Protein AF-A0A0F9GJQ0-F1 (afdb_monomer)

Foldseek 3Di:
DADDLVNLLVVLLCQVVVVVVVPPDPPPPDDDDDDPDPPCDVCPVVVVVVVLSVVLLVVDDPVLSVLLNQLRNQVSDCNVVPDDSQVSLCVSCVVVVHHSVVSVVSNSVSSVSSSCVSRVNDPPPDD

Sequence (127 aa):
MIYTTSLVRKILADYQRRAQNARMRAPEDRLGTRPPPLDEAPWANTSCLWSDIEQALRSLPFRDAQILFMTVCLGEGSWCNGMKRYNWREKVGDFFGITGGDVRKVVDGAIKEMCDSLNGVAVDNNA

Secondary structure (DSSP, 8-state):
----HHHHHHHHHTHHHHHHHHT-PPPTT-----PPPGGG-TTHHHHHHHHHHHHHHH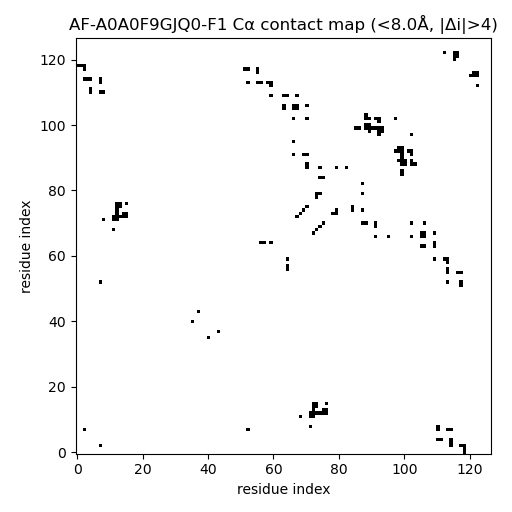HS-HHHHHHHIIIIIITTTGGGTT--HHHHHHHHHHHHTS-HHHHHHHHHHHHHHHHHHHTT-------

Solvent-accessible surface area (backbone atoms only — not comparable to full-atom values): 7383 Å² total; per-residue (Å²): 129,84,64,41,52,68,55,54,51,52,56,41,32,43,39,49,64,49,56,54,61,70,60,59,68,76,64,94,82,63,83,80,76,77,76,76,73,84,87,74,44,88,55,50,69,60,51,52,56,47,54,52,51,53,51,37,47,67,70,41,59,69,70,52,38,50,52,32,39,53,53,35,30,34,40,66,38,78,75,34,72,88,52,55,72,68,62,47,29,36,56,54,8,64,75,74,76,46,50,32,69,52,46,48,51,46,38,57,48,51,43,45,53,31,29,36,52,72,56,68,44,79,79,78,85,72,130

Mean predicted aligned error: 10.32 Å

Organism: NCBI:txid412755

pLDDT: mean 76.09, std 18.45, range [31.19, 95.69]

Structure (mmCIF, N/CA/C/O backbone):
data_AF-A0A0F9GJQ0-F1
#
_entry.id   AF-A0A0F9GJQ0-F1
#
loop_
_atom_site.group_PDB
_atom_site.id
_atom_site.type_symbol
_atom_site.label_atom_id
_atom_site.label_alt_id
_atom_site.label_comp_id
_atom_site.label_asym_id
_atom_site.label_entity_id
_atom_site.label_seq_id
_atom_site.pdbx_PDB_ins_code
_atom_site.Cartn_x
_atom_site.Cartn_y
_atom_site.Cartn_z
_atom_site.occupancy
_atom_site.B_iso_or_equiv
_atom_site.auth_seq_id
_atom_site.auth_comp_id
_atom_site.auth_asym_id
_atom_site.auth_atom_id
_atom_site.pdbx_PDB_model_num
ATOM 1 N N . MET A 1 1 ? 19.145 -6.722 -6.248 1.00 63.06 1 MET A N 1
ATOM 2 C CA . MET A 1 1 ? 18.640 -5.369 -5.918 1.00 63.06 1 MET A CA 1
ATOM 3 C C . MET A 1 1 ? 18.064 -5.431 -4.513 1.00 63.06 1 MET A C 1
ATOM 5 O O . MET A 1 1 ? 17.427 -6.429 -4.225 1.00 63.06 1 MET A O 1
ATOM 9 N N . ILE A 1 2 ? 18.328 -4.447 -3.643 1.00 78.25 2 ILE A N 1
ATOM 10 C CA . ILE A 1 2 ? 17.751 -4.415 -2.286 1.00 78.25 2 ILE A CA 1
ATOM 11 C C . ILE A 1 2 ? 16.534 -3.494 -2.305 1.00 78.25 2 ILE A C 1
ATOM 13 O O . ILE A 1 2 ? 16.642 -2.312 -2.642 1.00 78.25 2 ILE A O 1
ATOM 17 N N . TYR A 1 3 ? 15.380 -4.039 -1.953 1.00 80.25 3 TYR A N 1
ATOM 18 C CA . TYR A 1 3 ? 14.146 -3.297 -1.778 1.00 80.25 3 TYR A CA 1
ATOM 19 C C . TYR A 1 3 ? 14.154 -2.591 -0.422 1.00 80.25 3 TYR A C 1
ATOM 21 O O . TYR A 1 3 ? 14.612 -3.137 0.579 1.00 80.25 3 TYR A O 1
ATOM 29 N N . THR A 1 4 ? 13.650 -1.358 -0.390 1.00 87.75 4 THR A N 1
ATOM 30 C CA . THR A 1 4 ? 13.412 -0.613 0.855 1.00 87.75 4 THR A CA 1
ATOM 31 C C . THR A 1 4 ? 11.929 -0.300 0.978 1.00 87.75 4 THR A C 1
ATOM 33 O O . THR A 1 4 ? 11.246 -0.110 -0.030 1.00 87.75 4 THR A O 1
ATOM 36 N N . THR A 1 5 ? 11.424 -0.164 2.203 1.00 88.38 5 THR A N 1
ATOM 37 C CA . THR A 1 5 ? 10.017 0.196 2.457 1.00 88.38 5 THR A CA 1
ATOM 38 C C . THR A 1 5 ? 9.624 1.509 1.772 1.00 88.38 5 THR A C 1
ATOM 40 O O . THR A 1 5 ? 8.534 1.627 1.212 1.00 88.38 5 THR A O 1
ATOM 43 N N . SER A 1 6 ? 10.536 2.485 1.739 1.00 86.38 6 SER A N 1
ATOM 44 C CA . SER A 1 6 ? 10.362 3.749 1.015 1.00 86.38 6 SER A CA 1
ATOM 45 C C . SER A 1 6 ? 10.266 3.552 -0.498 1.00 86.38 6 SER A C 1
ATOM 47 O O . SER A 1 6 ? 9.434 4.192 -1.143 1.00 86.38 6 SER A O 1
ATOM 49 N N . LEU A 1 7 ? 11.086 2.664 -1.070 1.00 85.75 7 LEU A N 1
ATOM 50 C CA . LEU A 1 7 ? 11.038 2.333 -2.494 1.00 85.75 7 LEU A CA 1
ATOM 51 C C . LEU A 1 7 ? 9.722 1.634 -2.853 1.00 85.75 7 LEU A C 1
ATOM 53 O O . LEU A 1 7 ? 9.045 2.077 -3.778 1.00 85.75 7 LEU A O 1
ATOM 57 N N . VAL A 1 8 ? 9.326 0.609 -2.092 1.00 86.94 8 VAL A N 1
ATOM 58 C CA . VAL A 1 8 ? 8.061 -0.122 -2.285 1.00 86.94 8 VAL A CA 1
ATOM 59 C C . VAL A 1 8 ? 6.874 0.839 -2.200 1.00 86.94 8 VAL A C 1
ATOM 61 O O . VAL A 1 8 ? 6.048 0.885 -3.111 1.00 86.94 8 VAL A O 1
ATOM 64 N N . ARG A 1 9 ? 6.828 1.699 -1.172 1.00 89.31 9 ARG A N 1
ATOM 65 C CA . ARG A 1 9 ? 5.773 2.715 -1.030 1.00 89.31 9 ARG A CA 1
ATOM 66 C C . ARG A 1 9 ? 5.728 3.669 -2.220 1.00 89.31 9 ARG A C 1
ATOM 68 O O . ARG A 1 9 ? 4.642 3.980 -2.698 1.00 89.31 9 ARG A O 1
ATOM 75 N N . LYS A 1 10 ? 6.886 4.145 -2.690 1.00 87.38 10 LYS A N 1
ATOM 76 C CA . LYS A 1 10 ? 6.965 5.062 -3.835 1.00 87.38 10 LYS A CA 1
ATOM 77 C C . LYS A 1 10 ? 6.444 4.404 -5.113 1.00 87.38 10 LYS A C 1
ATOM 79 O O . LYS A 1 10 ? 5.703 5.040 -5.854 1.00 87.38 10 LYS A O 1
ATOM 84 N N . ILE A 1 11 ? 6.791 3.138 -5.345 1.00 85.81 11 ILE A N 1
ATOM 85 C CA . ILE A 1 11 ? 6.313 2.372 -6.503 1.00 85.81 11 ILE A CA 1
ATOM 86 C C . ILE A 1 11 ? 4.789 2.195 -6.445 1.00 85.81 11 ILE A C 1
ATOM 88 O O . ILE A 1 11 ? 4.118 2.437 -7.446 1.00 85.81 11 ILE A O 1
ATOM 92 N N . LEU A 1 12 ? 4.240 1.838 -5.279 1.00 88.12 12 LEU A N 1
ATOM 93 C CA . LEU A 1 12 ? 2.794 1.692 -5.079 1.00 88.12 12 LEU A CA 1
ATOM 94 C C . LEU A 1 12 ? 2.042 3.026 -5.220 1.00 88.12 12 LEU A C 1
ATOM 96 O O . LEU A 1 12 ? 0.979 3.071 -5.830 1.00 88.12 12 LEU A O 1
ATOM 100 N N . ALA A 1 13 ? 2.593 4.131 -4.714 1.00 86.62 13 ALA A N 1
ATOM 101 C CA . ALA A 1 13 ? 1.994 5.460 -4.874 1.00 86.62 13 ALA A CA 1
ATOM 102 C C . ALA A 1 13 ? 1.926 5.895 -6.352 1.00 86.62 13 ALA A C 1
ATOM 104 O O . ALA A 1 13 ? 0.992 6.575 -6.770 1.00 86.62 13 ALA A O 1
ATOM 105 N N . ASP A 1 14 ? 2.881 5.446 -7.169 1.00 83.25 14 ASP A N 1
ATOM 106 C CA . ASP A 1 14 ? 2.910 5.680 -8.615 1.00 83.25 14 ASP A CA 1
ATOM 107 C C . ASP A 1 14 ? 1.923 4.807 -9.417 1.00 83.25 14 ASP A C 1
ATOM 109 O O . ASP A 1 14 ? 1.849 4.935 -10.646 1.00 83.25 14 ASP A O 1
ATOM 113 N N . TYR A 1 15 ? 1.149 3.937 -8.756 1.00 82.06 15 TYR A N 1
ATOM 114 C CA . TYR A 1 15 ? 0.252 2.980 -9.405 1.00 82.06 15 TYR A CA 1
ATOM 115 C C . TYR A 1 15 ? -0.712 3.637 -10.398 1.00 82.06 15 TYR A C 1
ATOM 117 O O . TYR A 1 15 ? -0.793 3.210 -11.548 1.00 82.06 15 TYR A O 1
ATOM 125 N N . GLN A 1 16 ? -1.409 4.710 -10.005 1.00 73.38 16 GLN A N 1
ATOM 126 C CA . GLN A 1 16 ? -2.376 5.380 -10.887 1.00 73.38 16 GLN A CA 1
ATOM 127 C C . GLN A 1 16 ? -1.730 5.945 -12.147 1.00 73.38 16 GLN A C 1
ATOM 129 O O . GLN A 1 16 ? -2.250 5.743 -13.242 1.00 73.38 16 GLN A O 1
ATOM 134 N N . ARG A 1 17 ? -0.581 6.614 -12.002 1.00 71.69 17 ARG A N 1
ATOM 135 C CA . ARG A 1 17 ? 0.173 7.174 -13.129 1.00 71.69 17 ARG A CA 1
ATOM 136 C C . ARG A 1 17 ? 0.566 6.075 -14.113 1.00 71.69 17 ARG A C 1
ATOM 138 O O . ARG A 1 17 ? 0.445 6.246 -15.322 1.00 71.69 17 ARG A O 1
ATOM 145 N N . ARG A 1 18 ? 0.991 4.918 -13.602 1.00 70.25 18 ARG A N 1
ATOM 146 C CA . ARG A 1 18 ? 1.341 3.752 -14.423 1.00 70.25 18 ARG A CA 1
ATOM 147 C C . ARG A 1 18 ? 0.122 3.112 -15.082 1.00 70.25 18 ARG A C 1
ATOM 149 O O . ARG A 1 18 ? 0.171 2.858 -16.278 1.00 70.25 18 ARG A O 1
ATOM 156 N N . ALA A 1 19 ? -0.975 2.916 -14.354 1.00 68.06 19 ALA A N 1
ATOM 157 C CA . ALA A 1 19 ? -2.216 2.368 -14.900 1.00 68.06 19 ALA A CA 1
ATOM 158 C C . ALA A 1 19 ? -2.823 3.274 -15.988 1.00 68.06 19 ALA A C 1
ATOM 160 O O . ALA A 1 19 ? -3.354 2.784 -16.982 1.00 68.06 19 ALA A O 1
ATOM 161 N N . GLN A 1 20 ? -2.711 4.596 -15.834 1.00 65.69 20 GLN A N 1
ATOM 162 C CA . GLN A 1 20 ? -3.110 5.573 -16.850 1.00 65.69 20 GLN A CA 1
ATOM 163 C C . GLN A 1 20 ? -2.192 5.527 -18.078 1.00 65.69 20 GLN A C 1
ATOM 165 O O . GLN A 1 20 ? -2.691 5.500 -19.199 1.00 65.69 20 GLN A O 1
ATOM 170 N N . ASN A 1 21 ? -0.873 5.429 -17.886 1.00 61.69 21 ASN A N 1
ATOM 171 C CA . ASN A 1 21 ? 0.082 5.287 -18.990 1.00 61.69 21 ASN A CA 1
ATOM 172 C C . ASN A 1 21 ? -0.037 3.933 -19.716 1.00 61.69 21 ASN A C 1
ATOM 174 O O . ASN A 1 21 ? 0.188 3.867 -20.919 1.00 61.69 21 ASN A O 1
ATOM 178 N N . ALA A 1 22 ? -0.437 2.860 -19.027 1.00 57.66 22 ALA A N 1
ATOM 179 C CA . ALA A 1 22 ? -0.740 1.564 -19.645 1.00 57.66 22 ALA A CA 1
ATOM 180 C C . ALA A 1 22 ? -2.021 1.604 -20.499 1.00 57.66 22 ALA A C 1
ATOM 182 O O . ALA A 1 22 ? -2.181 0.808 -21.418 1.00 57.66 22 ALA A O 1
ATOM 183 N N . ARG A 1 23 ? -2.925 2.554 -20.218 1.00 47.16 23 ARG A N 1
ATOM 184 C CA . ARG A 1 23 ? -4.148 2.824 -20.988 1.00 47.16 23 ARG A CA 1
ATOM 185 C C . ARG A 1 23 ? -3.936 3.787 -22.157 1.00 47.16 23 ARG A C 1
ATOM 187 O O . ARG A 1 23 ? -4.927 4.270 -22.704 1.00 47.16 23 ARG A O 1
ATOM 194 N N . MET A 1 24 ? -2.693 4.075 -22.554 1.00 46.62 24 MET A N 1
ATOM 195 C CA . MET A 1 24 ? -2.427 4.742 -23.830 1.00 46.62 24 MET A CA 1
ATOM 196 C C . MET A 1 24 ? -3.137 3.938 -24.926 1.00 46.62 24 MET A C 1
ATOM 198 O O . MET A 1 24 ? -2.698 2.845 -25.279 1.00 46.62 24 MET A O 1
ATOM 202 N N . ARG A 1 25 ? -4.278 4.452 -25.418 1.00 47.00 25 ARG A N 1
ATOM 203 C CA . ARG A 1 25 ? -4.924 3.942 -26.631 1.00 47.00 25 ARG A CA 1
ATOM 204 C C . ARG A 1 25 ? -3.825 3.817 -27.673 1.00 47.00 25 ARG A C 1
ATOM 206 O O . ARG A 1 25 ? -3.031 4.751 -27.816 1.00 47.00 25 ARG A O 1
ATOM 213 N N . A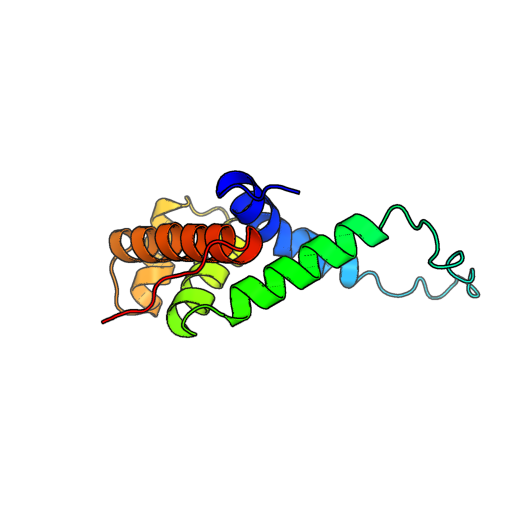LA A 1 26 ? -3.766 2.676 -28.358 1.00 45.28 26 ALA A N 1
ATOM 214 C CA . ALA A 1 26 ? -2.911 2.562 -29.526 1.00 45.28 26 ALA A CA 1
ATOM 215 C C . ALA A 1 26 ? -3.219 3.786 -30.404 1.00 45.28 26 ALA A C 1
ATOM 217 O O . ALA A 1 26 ? -4.397 4.003 -30.698 1.00 45.28 26 ALA A O 1
ATOM 218 N N . PRO A 1 27 ? -2.235 4.650 -30.714 1.00 46.78 27 PRO A N 1
ATOM 219 C CA . PRO A 1 27 ? -2.487 5.754 -31.620 1.00 46.78 27 PRO A CA 1
ATOM 220 C C . PRO A 1 27 ? -3.006 5.121 -32.906 1.00 46.78 27 PRO A C 1
ATOM 222 O O . PRO A 1 27 ? -2.293 4.323 -33.514 1.00 46.78 27 PRO A O 1
ATOM 225 N N . GLU A 1 28 ? -4.256 5.423 -33.261 1.00 47.91 28 GLU A N 1
ATOM 226 C CA . GLU A 1 28 ? -4.994 4.764 -34.350 1.00 47.91 28 GLU A CA 1
ATOM 227 C C . GLU A 1 28 ? -4.291 4.919 -35.722 1.00 47.91 28 GLU A C 1
ATOM 229 O O . GLU A 1 28 ? -4.642 4.226 -36.667 1.00 47.91 28 GLU A O 1
ATOM 234 N N . ASP A 1 29 ? -3.211 5.714 -35.788 1.00 47.88 29 ASP A N 1
ATOM 235 C CA . ASP A 1 29 ? -2.418 6.034 -36.982 1.00 47.88 29 ASP A CA 1
ATOM 236 C C . ASP A 1 29 ? -0.955 5.529 -36.997 1.00 47.88 29 ASP A C 1
ATOM 238 O O . ASP A 1 29 ? -0.180 5.922 -37.873 1.00 47.88 29 ASP A O 1
ATOM 242 N N . ARG A 1 30 ? -0.501 4.668 -36.071 1.00 48.50 30 ARG A N 1
ATOM 243 C CA . ARG A 1 30 ? 0.855 4.074 -36.180 1.00 48.50 30 ARG A CA 1
ATOM 244 C C . ARG A 1 30 ? 0.808 2.617 -36.628 1.00 48.50 30 ARG A C 1
ATOM 246 O O . ARG A 1 30 ? 0.676 1.714 -35.805 1.00 48.50 30 ARG A O 1
ATOM 253 N N . LEU A 1 31 ? 1.013 2.392 -37.931 1.00 46.75 31 LEU A N 1
ATOM 254 C CA . LEU A 1 31 ? 1.438 1.092 -38.461 1.00 46.75 31 LEU A CA 1
ATOM 255 C C . LEU A 1 31 ? 2.673 0.618 -37.672 1.00 46.75 31 LEU A C 1
ATOM 257 O O . LEU A 1 31 ? 3.649 1.354 -37.524 1.00 46.75 31 LEU A O 1
ATOM 261 N N . GLY A 1 32 ? 2.581 -0.592 -37.120 1.00 48.50 32 GLY A N 1
ATOM 262 C CA . GLY A 1 32 ? 3.436 -1.099 -36.052 1.00 48.50 32 GLY A CA 1
ATOM 263 C C . GLY A 1 32 ? 4.937 -0.924 -36.270 1.00 48.50 32 GLY A C 1
ATOM 264 O O . GLY A 1 32 ? 5.552 -1.583 -37.106 1.00 48.50 32 GLY A O 1
ATOM 265 N N . THR A 1 33 ? 5.563 -0.131 -35.406 1.00 49.66 33 THR A N 1
ATOM 266 C CA . THR A 1 33 ? 6.979 -0.314 -35.098 1.00 49.66 33 THR A CA 1
ATOM 267 C C . THR A 1 33 ? 7.088 -1.531 -34.189 1.00 49.66 33 THR A C 1
ATOM 269 O O . THR A 1 33 ? 6.686 -1.473 -33.025 1.00 49.66 33 THR A O 1
ATOM 272 N N . ARG A 1 34 ? 7.595 -2.644 -34.731 1.00 46.75 34 ARG A N 1
ATOM 273 C CA . ARG A 1 34 ? 7.997 -3.830 -33.963 1.00 46.75 34 ARG A CA 1
ATOM 274 C C . ARG A 1 34 ? 8.814 -3.361 -32.747 1.00 46.75 34 ARG A C 1
ATOM 276 O O . ARG A 1 34 ? 9.824 -2.687 -32.962 1.00 46.75 34 ARG A O 1
ATOM 283 N N . PRO A 1 35 ? 8.400 -3.654 -31.500 1.00 51.25 35 PRO A N 1
ATOM 284 C CA . PRO A 1 35 ? 9.231 -3.333 -30.350 1.00 51.25 35 PRO A CA 1
ATOM 285 C C . PRO A 1 35 ? 10.590 -4.034 -30.527 1.00 51.25 35 PRO A C 1
ATOM 287 O O . PRO A 1 35 ? 10.618 -5.174 -31.007 1.00 51.25 35 PRO A O 1
ATOM 290 N N . PRO A 1 36 ? 11.712 -3.350 -30.237 1.00 47.34 36 PRO A N 1
ATOM 291 C CA . PRO A 1 36 ? 13.045 -3.916 -30.411 1.00 47.34 36 PRO A CA 1
ATOM 292 C C . PRO A 1 36 ? 13.190 -5.236 -29.628 1.00 47.34 36 PRO A C 1
ATOM 294 O O . PRO A 1 36 ? 12.468 -5.431 -28.645 1.00 47.34 36 PRO A O 1
ATOM 297 N N . PRO A 1 37 ? 14.074 -6.155 -30.068 1.00 48.56 37 PRO A N 1
ATOM 298 C CA . PRO A 1 37 ? 14.289 -7.447 -29.415 1.00 48.56 37 PRO A CA 1
ATOM 299 C C . PRO A 1 37 ? 14.503 -7.299 -27.904 1.00 48.56 37 PRO A C 1
ATOM 301 O O . PRO A 1 37 ? 15.117 -6.335 -27.451 1.00 48.56 37 PRO A O 1
ATOM 304 N N . LEU A 1 38 ? 13.990 -8.268 -27.143 1.00 48.88 38 LEU A N 1
ATOM 305 C CA . LEU A 1 38 ? 13.908 -8.276 -25.676 1.00 48.88 38 LEU A CA 1
ATOM 306 C C . LEU A 1 38 ? 15.258 -8.256 -24.936 1.00 48.88 38 LEU A C 1
ATOM 308 O O . LEU A 1 38 ? 15.250 -8.202 -23.711 1.00 48.88 38 LEU A O 1
ATOM 312 N N . ASP A 1 39 ? 16.391 -8.268 -25.638 1.00 44.34 39 ASP A N 1
ATOM 313 C CA . ASP A 1 39 ? 17.687 -8.547 -25.016 1.00 44.34 39 ASP A CA 1
ATOM 314 C C . ASP A 1 39 ? 18.334 -7.379 -24.275 1.00 44.34 39 ASP A C 1
ATOM 316 O O . ASP A 1 39 ? 19.309 -7.615 -23.585 1.00 44.34 39 ASP A O 1
ATOM 320 N N . GLU A 1 40 ? 17.800 -6.156 -24.319 1.00 48.28 40 GLU A N 1
ATOM 321 C CA . GLU A 1 40 ? 18.177 -5.101 -23.356 1.00 48.28 40 GLU A CA 1
ATOM 322 C C . GLU A 1 40 ? 17.239 -3.897 -23.477 1.00 48.28 40 GLU A C 1
ATOM 324 O O . GLU A 1 40 ? 17.615 -2.731 -23.612 1.00 48.28 40 GLU A O 1
ATOM 329 N N . ALA A 1 41 ? 15.942 -4.180 -23.468 1.00 41.88 41 ALA A N 1
ATOM 330 C CA . ALA A 1 41 ? 14.964 -3.122 -23.356 1.00 41.88 41 ALA A CA 1
ATOM 331 C C . ALA A 1 41 ? 15.186 -2.351 -22.034 1.00 41.88 41 ALA A C 1
ATOM 333 O O . ALA A 1 41 ? 15.110 -2.960 -20.967 1.00 41.88 41 ALA A O 1
ATOM 334 N N . PRO A 1 42 ? 15.359 -1.013 -22.032 1.00 46.50 42 PRO A N 1
ATOM 335 C CA . PRO A 1 42 ? 15.503 -0.236 -20.791 1.00 46.50 42 PRO A CA 1
ATOM 336 C C . PRO A 1 42 ? 14.264 -0.321 -19.878 1.00 46.50 42 PRO A C 1
ATOM 338 O O . PRO A 1 42 ? 14.305 0.068 -18.711 1.00 46.50 42 PRO A O 1
ATOM 341 N N . TRP A 1 43 ? 13.156 -0.855 -20.398 1.00 46.41 43 TRP A N 1
ATOM 342 C CA . TRP A 1 43 ? 11.938 -1.171 -19.662 1.00 46.41 43 TRP A CA 1
ATOM 343 C C . TRP A 1 43 ? 11.895 -2.597 -19.086 1.00 46.41 43 TRP A C 1
ATOM 345 O O . TRP A 1 43 ? 11.024 -2.876 -18.268 1.00 46.41 43 TRP A O 1
ATOM 355 N N . ALA A 1 44 ? 12.825 -3.492 -19.437 1.00 44.22 44 ALA A N 1
ATOM 356 C CA . ALA A 1 44 ? 12.888 -4.847 -18.885 1.00 44.22 44 ALA A CA 1
ATOM 357 C C . ALA A 1 44 ? 13.039 -4.794 -17.356 1.00 44.22 44 ALA A C 1
ATOM 359 O O . ALA A 1 44 ? 12.202 -5.325 -16.628 1.00 44.22 44 ALA A O 1
ATOM 360 N N . ASN A 1 45 ? 13.995 -4.001 -16.862 1.00 50.22 45 ASN A N 1
ATOM 361 C CA . ASN A 1 45 ? 14.210 -3.801 -15.426 1.00 50.22 45 ASN A CA 1
ATOM 362 C C . ASN A 1 45 ? 12.983 -3.213 -14.704 1.00 50.22 45 ASN A C 1
ATOM 364 O O . ASN A 1 45 ? 12.696 -3.587 -13.570 1.00 50.22 45 ASN A O 1
ATOM 368 N N . THR A 1 46 ? 12.232 -2.305 -15.342 1.0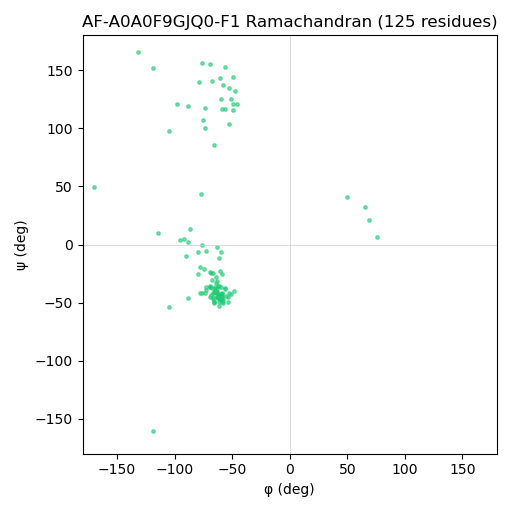0 51.62 46 THR A N 1
ATOM 369 C CA . THR A 1 46 ? 11.026 -1.716 -14.732 1.00 51.62 46 THR A CA 1
ATOM 370 C C . THR A 1 46 ? 9.803 -2.627 -14.817 1.00 51.62 46 THR A C 1
ATOM 372 O O . THR A 1 46 ? 8.924 -2.510 -13.960 1.00 51.62 46 THR A O 1
ATOM 375 N N . SER A 1 47 ? 9.752 -3.531 -15.802 1.00 54.47 47 SER A N 1
ATOM 376 C CA . SER A 1 47 ? 8.716 -4.560 -15.931 1.00 54.47 47 SER A CA 1
ATOM 377 C C . SER A 1 47 ? 8.891 -5.691 -14.910 1.00 54.47 47 SER A C 1
ATOM 379 O O . SER A 1 47 ? 7.917 -6.049 -14.247 1.00 54.47 47 SER A O 1
ATOM 381 N N . CYS A 1 48 ? 10.128 -6.154 -14.676 1.00 64.44 48 CYS A N 1
ATOM 382 C CA . CYS A 1 48 ? 10.444 -7.137 -13.634 1.00 64.44 48 CYS A CA 1
ATOM 383 C C . CYS A 1 48 ? 10.115 -6.593 -12.238 1.00 64.44 48 CYS A C 1
ATOM 385 O O . CYS A 1 48 ? 9.417 -7.245 -11.472 1.00 64.44 48 CYS A O 1
ATOM 387 N N . LEU A 1 49 ? 10.493 -5.339 -11.961 1.00 73.12 49 LEU A N 1
ATOM 388 C CA . LEU A 1 49 ? 10.213 -4.669 -10.687 1.00 73.12 49 LEU A CA 1
ATOM 389 C C . LEU A 1 49 ? 8.720 -4.639 -10.332 1.00 73.12 49 LEU A C 1
ATOM 391 O O . LEU A 1 49 ? 8.345 -4.728 -9.168 1.00 73.12 49 LEU A O 1
ATOM 395 N N . TRP A 1 50 ? 7.858 -4.449 -11.329 1.00 72.88 50 TRP A N 1
ATOM 396 C CA . TRP A 1 50 ? 6.418 -4.386 -11.105 1.00 72.88 50 TRP A CA 1
ATOM 397 C C . TRP A 1 50 ? 5.810 -5.773 -10.908 1.00 72.88 50 TRP A C 1
ATOM 399 O O . TRP A 1 50 ? 5.004 -5.949 -10.000 1.00 72.88 50 TRP A O 1
ATOM 409 N N . SER A 1 51 ? 6.239 -6.753 -11.708 1.00 76.12 51 SER A N 1
ATOM 410 C CA . SER A 1 51 ? 5.863 -8.155 -11.509 1.00 76.12 51 SER A CA 1
ATOM 411 C C . SER A 1 51 ? 6.212 -8.624 -10.094 1.00 76.12 51 SER A C 1
ATOM 413 O O . SER A 1 51 ? 5.369 -9.219 -9.427 1.00 76.12 51 SER A O 1
ATOM 415 N N . ASP A 1 52 ? 7.407 -8.291 -9.604 1.00 81.00 52 ASP A N 1
ATOM 416 C CA . ASP A 1 52 ? 7.839 -8.624 -8.244 1.00 81.00 52 ASP A CA 1
ATOM 417 C C . ASP A 1 52 ? 6.919 -7.977 -7.191 1.00 81.00 52 ASP A C 1
ATOM 419 O O . ASP A 1 52 ? 6.453 -8.638 -6.263 1.00 81.00 52 ASP A O 1
ATOM 423 N N . ILE A 1 53 ? 6.588 -6.691 -7.357 1.00 84.06 53 ILE A N 1
ATOM 424 C CA . ILE A 1 53 ? 5.692 -5.953 -6.450 1.00 84.06 53 ILE A CA 1
ATOM 425 C C . ILE A 1 53 ? 4.264 -6.517 -6.474 1.00 84.06 53 ILE A C 1
ATOM 427 O O . ILE A 1 53 ? 3.633 -6.600 -5.422 1.00 84.06 53 ILE A O 1
ATOM 431 N N . GLU A 1 54 ? 3.742 -6.915 -7.637 1.00 82.56 54 GLU A N 1
ATOM 432 C CA . GLU A 1 54 ? 2.428 -7.559 -7.740 1.00 82.56 54 GLU A CA 1
ATOM 433 C C . GLU A 1 54 ? 2.409 -8.927 -7.059 1.00 82.56 54 GLU A C 1
ATOM 435 O O . GLU A 1 54 ? 1.433 -9.256 -6.384 1.00 82.56 54 GLU A O 1
ATOM 440 N N . GLN A 1 55 ? 3.474 -9.718 -7.207 1.00 84.25 55 GLN A N 1
ATOM 441 C CA . GLN A 1 55 ? 3.607 -10.998 -6.512 1.00 84.25 55 GLN A CA 1
ATOM 442 C C . GLN A 1 55 ? 3.665 -10.796 -4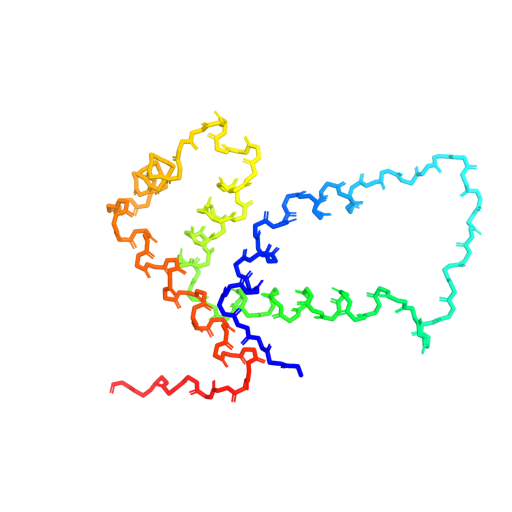.995 1.00 84.25 55 GLN A C 1
ATOM 444 O O . GLN A 1 55 ? 2.915 -11.452 -4.273 1.00 84.25 55 GLN A O 1
ATOM 449 N N . ALA A 1 56 ? 4.451 -9.825 -4.522 1.00 86.62 56 ALA A N 1
ATOM 450 C CA . ALA A 1 56 ? 4.519 -9.463 -3.108 1.00 86.62 56 ALA A CA 1
ATOM 451 C C . ALA A 1 56 ? 3.185 -8.910 -2.571 1.00 86.62 56 ALA A C 1
ATOM 453 O O . ALA A 1 56 ? 2.831 -9.138 -1.421 1.00 86.62 56 ALA A O 1
ATOM 454 N N . LEU A 1 57 ? 2.400 -8.202 -3.389 1.00 87.12 57 LEU A N 1
ATOM 455 C CA . LEU A 1 57 ? 1.068 -7.742 -2.986 1.00 87.12 57 LEU A CA 1
ATOM 456 C C . LEU A 1 57 ? 0.084 -8.916 -2.858 1.00 87.12 57 LEU A C 1
ATOM 458 O O . LEU A 1 57 ? -0.781 -8.901 -1.986 1.00 87.12 57 LEU A O 1
ATOM 462 N N . ARG A 1 58 ? 0.209 -9.930 -3.724 1.00 84.81 58 ARG A N 1
ATOM 463 C CA . ARG A 1 58 ? -0.631 -11.139 -3.710 1.00 84.81 58 ARG A CA 1
ATOM 464 C C . ARG A 1 58 ? -0.289 -12.105 -2.577 1.00 84.81 58 ARG A C 1
ATOM 466 O O . ARG A 1 58 ? -1.139 -12.927 -2.250 1.00 84.81 58 ARG A O 1
ATOM 473 N N . SER A 1 59 ? 0.916 -12.037 -2.009 1.00 87.56 59 SER A N 1
ATOM 474 C CA . SER A 1 59 ? 1.300 -12.874 -0.866 1.00 87.56 59 SER A CA 1
ATOM 475 C C . SER A 1 59 ? 0.736 -12.373 0.463 1.00 87.56 59 SER A C 1
ATOM 477 O O . SER A 1 59 ? 0.655 -13.149 1.409 1.00 87.56 59 SER A O 1
ATOM 479 N N . LEU A 1 60 ? 0.330 -11.102 0.535 1.00 89.81 60 LEU A N 1
ATOM 480 C CA . LEU A 1 60 ? -0.288 -10.529 1.727 1.00 89.81 60 LEU A CA 1
ATOM 481 C C . LEU A 1 60 ? -1.691 -11.106 1.982 1.00 89.81 60 LEU A C 1
ATOM 483 O O . LEU A 1 60 ? -2.402 -11.464 1.033 1.00 89.81 60 LEU A O 1
ATOM 487 N N . PRO A 1 61 ? -2.171 -11.089 3.242 1.00 92.62 61 PRO A N 1
ATOM 488 C CA . PRO A 1 61 ? -3.575 -11.330 3.542 1.00 92.62 61 PRO A CA 1
ATOM 489 C C . PRO A 1 61 ? -4.481 -10.417 2.709 1.00 92.62 61 PRO A C 1
ATOM 491 O O . PRO A 1 61 ? -4.260 -9.209 2.620 1.00 92.62 61 PRO A O 1
ATOM 494 N N . PHE A 1 62 ? -5.545 -10.979 2.127 1.00 90.38 62 PHE A N 1
ATOM 495 C CA . PHE A 1 62 ? -6.409 -10.259 1.181 1.00 90.38 62 PHE A CA 1
ATOM 496 C C . PHE A 1 62 ? -6.932 -8.921 1.730 1.00 90.38 62 PHE A C 1
ATOM 498 O O . PHE A 1 62 ? -6.923 -7.911 1.027 1.00 90.38 62 PHE A O 1
ATOM 505 N N . ARG A 1 63 ? -7.345 -8.896 3.004 1.00 92.44 63 ARG A N 1
ATOM 506 C CA . ARG A 1 63 ? -7.823 -7.677 3.673 1.00 92.44 63 ARG A CA 1
ATOM 507 C C . ARG A 1 63 ? -6.736 -6.599 3.737 1.00 92.44 63 ARG A C 1
ATOM 509 O O . ARG A 1 63 ? -7.012 -5.437 3.447 1.00 92.44 63 ARG A O 1
ATOM 516 N N . ASP A 1 64 ? -5.512 -6.985 4.067 1.00 92.81 64 ASP A N 1
ATOM 517 C CA . ASP A 1 64 ? -4.387 -6.064 4.232 1.00 92.81 64 ASP A CA 1
ATOM 518 C C . ASP A 1 64 ? -3.921 -5.534 2.879 1.00 92.81 64 ASP A C 1
ATOM 520 O O . ASP A 1 64 ? -3.687 -4.333 2.734 1.00 92.81 64 ASP A O 1
ATOM 524 N N . ALA A 1 65 ? -3.910 -6.395 1.856 1.00 91.81 65 ALA A N 1
ATOM 525 C CA . ALA A 1 65 ? -3.669 -5.999 0.474 1.00 91.81 65 ALA A CA 1
ATOM 526 C C . ALA A 1 65 ? -4.701 -4.962 -0.007 1.00 91.81 65 ALA A C 1
ATOM 528 O O . ALA A 1 65 ? -4.331 -3.963 -0.626 1.00 91.81 65 ALA A O 1
ATOM 529 N N . GLN A 1 66 ? -5.988 -5.144 0.314 1.00 93.44 66 GLN A N 1
ATOM 530 C CA . GLN A 1 66 ? -7.037 -4.181 -0.034 1.00 93.44 66 GLN A CA 1
ATOM 531 C C . GLN A 1 66 ? -6.884 -2.846 0.707 1.00 93.44 66 GLN A C 1
ATOM 533 O O . GLN A 1 66 ? -6.963 -1.787 0.079 1.00 93.44 66 GLN A O 1
ATOM 538 N N . ILE A 1 67 ? -6.622 -2.877 2.018 1.00 94.06 67 ILE A N 1
ATOM 539 C CA . ILE A 1 67 ? -6.386 -1.667 2.821 1.00 94.06 67 ILE A CA 1
ATOM 540 C C . ILE A 1 67 ? -5.158 -0.913 2.297 1.00 94.06 67 ILE A C 1
ATOM 542 O O . ILE A 1 67 ? -5.214 0.308 2.114 1.00 94.06 67 ILE A O 1
ATOM 546 N N . LEU A 1 68 ? -4.064 -1.621 2.006 1.00 93.94 68 LEU A N 1
ATOM 547 C CA . LEU A 1 68 ? -2.850 -1.059 1.419 1.00 93.94 68 LEU A CA 1
ATOM 548 C C . LEU A 1 68 ? -3.131 -0.419 0.058 1.00 93.94 68 LEU A C 1
ATOM 550 O O . LEU A 1 68 ? -2.734 0.725 -0.184 1.00 93.94 68 LEU A O 1
ATOM 554 N N . PHE A 1 69 ? -3.850 -1.124 -0.812 1.00 91.12 69 PHE A N 1
ATOM 555 C CA . PHE A 1 69 ? -4.200 -0.637 -2.139 1.00 91.12 69 PHE A CA 1
ATOM 556 C C . PHE A 1 69 ? -5.049 0.638 -2.067 1.00 91.12 69 PHE A C 1
ATOM 558 O O . PHE A 1 69 ? -4.702 1.652 -2.676 1.00 91.12 69 PHE A O 1
ATOM 565 N N . MET A 1 70 ? -6.118 0.643 -1.266 1.00 91.44 70 MET A N 1
ATOM 566 C CA . MET A 1 70 ? -6.975 1.821 -1.103 1.00 91.44 70 MET A CA 1
ATOM 567 C C . MET A 1 70 ? -6.233 2.989 -0.446 1.00 91.44 70 MET A C 1
ATOM 569 O O . MET A 1 70 ? -6.392 4.144 -0.842 1.00 91.44 70 MET A O 1
ATOM 573 N N . THR A 1 71 ? -5.373 2.717 0.533 1.00 91.94 71 THR A N 1
ATOM 574 C CA . THR A 1 71 ? -4.680 3.782 1.266 1.00 91.94 71 THR A CA 1
ATOM 575 C C . THR A 1 71 ? -3.540 4.399 0.463 1.00 91.94 71 THR A C 1
ATOM 577 O O . THR A 1 71 ? -3.373 5.615 0.500 1.00 91.94 71 THR A O 1
ATOM 580 N N . VAL A 1 72 ? -2.750 3.589 -0.247 1.00 90.50 72 VAL A N 1
ATOM 581 C CA . VAL A 1 72 ? -1.518 4.038 -0.918 1.00 90.50 72 VAL A CA 1
ATOM 582 C C . VAL A 1 72 ? -1.712 4.169 -2.426 1.00 90.50 72 VAL A C 1
ATOM 584 O O . VAL A 1 72 ? -1.482 5.247 -2.966 1.00 90.50 72 VAL A O 1
ATOM 587 N N . CYS A 1 73 ? -2.178 3.118 -3.109 1.00 87.38 73 CYS A N 1
ATOM 588 C CA . CYS A 1 73 ? -2.328 3.139 -4.571 1.00 87.38 73 CYS A CA 1
ATOM 589 C C . CYS A 1 73 ? -3.454 4.086 -5.017 1.00 87.38 73 CYS A C 1
ATOM 591 O O . CYS A 1 73 ? -3.343 4.763 -6.042 1.00 87.38 73 CYS A O 1
ATOM 593 N N . LEU A 1 74 ? -4.548 4.154 -4.248 1.00 85.25 7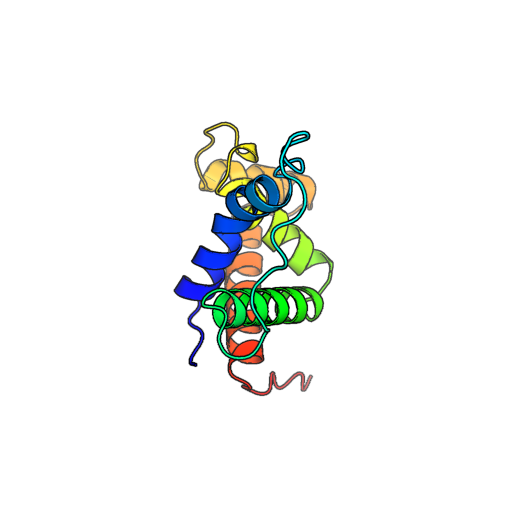4 LEU A N 1
ATOM 594 C CA . LEU A 1 74 ? -5.636 5.102 -4.499 1.00 85.25 74 LEU A CA 1
ATOM 595 C C . LEU A 1 74 ? -5.403 6.449 -3.795 1.00 85.25 74 LEU A C 1
ATOM 597 O O . LEU A 1 74 ? -5.519 7.503 -4.424 1.00 85.25 74 LEU A O 1
ATOM 601 N N . GLY A 1 75 ? -5.017 6.418 -2.519 1.00 82.38 75 GLY A N 1
ATOM 602 C CA . GLY A 1 75 ? -4.920 7.609 -1.671 1.00 82.38 75 GLY A CA 1
ATOM 603 C C . GLY A 1 75 ? -3.819 8.615 -2.011 1.00 82.38 75 GLY A C 1
ATOM 604 O O . GLY A 1 75 ? -3.972 9.792 -1.696 1.00 82.38 75 GLY A O 1
ATOM 605 N N . GLU A 1 76 ? -2.731 8.196 -2.664 1.00 76.81 76 GLU A N 1
ATOM 606 C CA . GLU A 1 76 ? -1.667 9.115 -3.114 1.00 76.81 76 GLU A CA 1
ATOM 607 C C . GLU A 1 76 ? -1.895 9.625 -4.551 1.00 76.81 76 GLU A C 1
ATOM 609 O O . GLU A 1 76 ? -1.059 10.340 -5.100 1.00 76.81 76 GLU A O 1
ATOM 614 N N . GLY A 1 77 ? -3.032 9.282 -5.166 1.00 70.75 77 GLY A N 1
ATOM 615 C CA . GLY A 1 77 ? -3.437 9.808 -6.465 1.00 70.75 77 GLY A CA 1
ATOM 616 C C . GLY A 1 77 ? -4.747 10.593 -6.412 1.00 70.75 77 GLY A C 1
ATOM 617 O O . GLY A 1 77 ? -5.195 11.043 -5.364 1.00 70.75 77 GLY A O 1
ATOM 618 N N . SER A 1 78 ? -5.388 10.752 -7.567 1.00 72.12 78 SER A N 1
ATOM 619 C CA . SER A 1 78 ? -6.593 11.583 -7.740 1.00 72.12 78 SER A CA 1
ATOM 620 C C . SER A 1 78 ? -7.803 11.148 -6.898 1.00 72.12 78 SER A C 1
ATOM 622 O O . SER A 1 78 ? -8.667 11.966 -6.589 1.00 72.12 78 SER A O 1
ATOM 624 N N . TRP A 1 79 ? -7.849 9.881 -6.480 1.00 75.06 79 TRP A N 1
ATOM 625 C CA . TRP A 1 79 ? -8.965 9.297 -5.732 1.00 75.06 79 TRP A CA 1
ATOM 626 C C . TRP A 1 79 ? -9.159 9.874 -4.331 1.00 75.06 79 TRP A C 1
ATOM 628 O O . TRP A 1 79 ? -10.281 9.857 -3.831 1.00 75.06 79 TRP A O 1
ATOM 638 N N . CYS A 1 80 ? -8.115 10.428 -3.706 1.00 78.12 80 CYS A N 1
ATOM 639 C CA . CYS A 1 80 ? -8.286 11.117 -2.428 1.00 78.12 80 CYS A CA 1
ATOM 640 C C . CYS A 1 80 ? -8.986 12.477 -2.576 1.00 78.12 80 CYS A C 1
ATOM 642 O O . CYS A 1 80 ? -9.285 13.107 -1.567 1.00 78.12 80 CY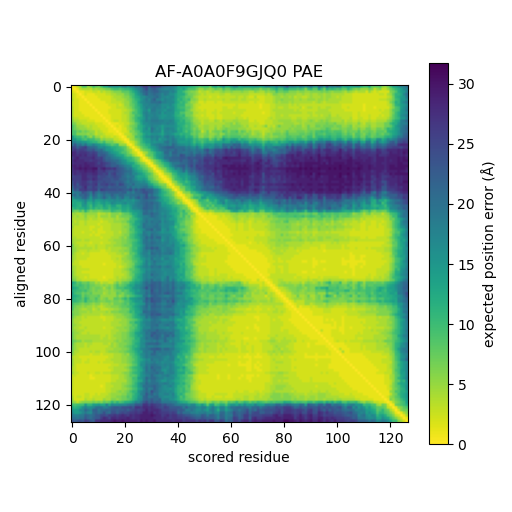S A O 1
ATOM 644 N N . ASN A 1 81 ? -9.254 12.945 -3.803 1.00 81.75 81 ASN A N 1
ATOM 645 C CA . ASN A 1 81 ? -9.949 14.201 -4.095 1.00 81.75 81 ASN A CA 1
ATOM 646 C C . ASN A 1 81 ? -9.380 15.412 -3.318 1.00 81.75 81 ASN A C 1
ATOM 648 O O . ASN A 1 81 ? -10.118 16.223 -2.762 1.00 81.75 81 ASN A O 1
ATOM 652 N N . GLY A 1 82 ? -8.048 15.491 -3.201 1.00 80.06 82 GLY A N 1
ATOM 653 C CA . GLY A 1 82 ? -7.351 16.561 -2.474 1.00 80.06 82 GLY A CA 1
ATOM 654 C C . GLY A 1 82 ? -7.397 16.447 -0.944 1.00 80.06 82 GLY A C 1
ATOM 655 O O . GLY A 1 82 ? -6.934 17.343 -0.236 1.00 80.06 82 GLY A O 1
ATOM 656 N N . MET A 1 83 ? -7.935 15.353 -0.406 1.00 86.44 83 MET A N 1
ATOM 657 C CA . MET A 1 83 ? -7.993 15.100 1.027 1.00 86.44 83 MET A CA 1
ATOM 658 C C . MET A 1 83 ? -6.591 14.881 1.614 1.00 86.44 83 MET A C 1
ATOM 660 O O . MET A 1 83 ? -5.743 14.198 1.042 1.00 86.44 83 MET A O 1
ATOM 664 N N . LYS A 1 84 ? -6.345 15.421 2.816 1.00 87.81 84 LYS A N 1
ATOM 665 C CA . LYS A 1 84 ? -5.116 15.127 3.569 1.00 87.81 84 LYS A CA 1
ATOM 666 C C . LYS A 1 84 ? -5.027 13.624 3.866 1.00 87.81 84 LYS A C 1
ATOM 668 O O . LYS A 1 84 ? -6.028 13.012 4.229 1.00 87.81 84 LYS A O 1
ATOM 673 N N . ARG A 1 85 ? -3.812 13.058 3.836 1.00 85.25 85 ARG A N 1
ATOM 674 C CA . ARG A 1 85 ? -3.559 11.622 4.099 1.00 85.25 85 ARG A CA 1
ATOM 675 C C . ARG A 1 85 ? -4.234 11.090 5.363 1.00 85.25 85 ARG A C 1
ATOM 677 O O . ARG A 1 85 ? -4.717 9.967 5.357 1.00 85.25 85 ARG A O 1
ATOM 684 N N . TYR A 1 86 ? -4.239 11.876 6.441 1.00 87.06 86 TYR A N 1
ATOM 685 C CA . TYR A 1 86 ? -4.879 11.486 7.699 1.00 87.06 86 TYR A CA 1
ATOM 686 C C . TYR A 1 86 ? -6.387 11.263 7.517 1.00 87.06 86 TYR A C 1
ATOM 688 O O . TYR A 1 86 ? -6.877 10.172 7.775 1.00 87.06 86 TYR A O 1
ATOM 696 N N . ASN A 1 87 ? -7.092 12.246 6.955 1.00 90.06 87 ASN A N 1
ATOM 697 C CA . ASN A 1 87 ? -8.527 12.152 6.692 1.00 90.06 87 ASN A CA 1
ATOM 698 C C . ASN A 1 87 ? -8.855 11.012 5.710 1.00 90.06 87 ASN A C 1
ATOM 700 O O . ASN A 1 87 ? -9.869 10.339 5.869 1.00 90.06 87 ASN A O 1
ATOM 704 N N . TRP A 1 88 ? -7.988 10.766 4.718 1.00 92.50 88 TRP A N 1
ATOM 705 C CA . TRP A 1 88 ? -8.166 9.642 3.796 1.00 92.50 88 TRP A CA 1
ATOM 706 C C . TRP A 1 88 ? -8.084 8.296 4.520 1.00 92.50 88 TRP A C 1
ATOM 708 O O . TRP A 1 88 ? -8.903 7.416 4.280 1.00 92.50 88 TRP A O 1
ATOM 718 N N . ARG A 1 89 ? -7.137 8.146 5.452 1.00 92.19 89 ARG A N 1
ATOM 719 C CA . ARG A 1 89 ? -7.034 6.938 6.281 1.00 92.19 89 ARG A CA 1
ATOM 720 C C . ARG A 1 89 ? -8.255 6.736 7.158 1.00 92.19 89 ARG A C 1
ATOM 722 O O . ARG A 1 89 ? -8.672 5.597 7.288 1.00 92.19 89 ARG A O 1
ATOM 729 N N . GLU A 1 90 ? -8.830 7.800 7.713 1.00 93.38 90 GLU A N 1
ATOM 730 C CA . GLU A 1 90 ? -10.093 7.683 8.452 1.00 93.38 90 GLU A CA 1
ATOM 731 C C . GLU A 1 90 ? -11.217 7.183 7.534 1.00 93.38 90 GLU A C 1
ATOM 733 O O . GLU A 1 90 ? -11.918 6.253 7.895 1.00 93.38 90 GLU A O 1
ATOM 738 N N . LYS A 1 91 ? -11.319 7.677 6.291 1.00 92.75 91 LYS A N 1
ATOM 739 C CA . LYS A 1 91 ? -12.315 7.177 5.322 1.00 92.75 91 LYS A CA 1
ATOM 740 C C . LYS A 1 91 ? -12.121 5.718 4.927 1.00 92.75 91 LYS A C 1
ATOM 742 O O . LYS A 1 91 ? -13.096 4.984 4.785 1.00 92.75 91 LYS A O 1
ATOM 747 N N . VAL A 1 92 ? -10.875 5.298 4.731 1.00 91.94 92 VAL A N 1
ATOM 748 C CA . V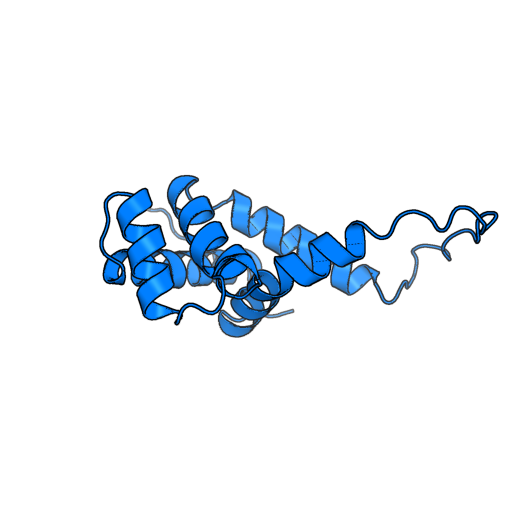AL A 1 92 ? -10.562 3.883 4.501 1.00 91.94 92 VAL A CA 1
ATOM 749 C C . VAL A 1 92 ? -10.897 3.069 5.753 1.00 91.94 92 VAL A C 1
ATOM 751 O O . VAL A 1 92 ? -11.485 1.999 5.643 1.00 91.94 92 VAL A O 1
ATOM 754 N N . GLY A 1 93 ? -10.585 3.589 6.938 1.00 93.25 93 GLY A N 1
ATOM 755 C CA . GLY A 1 93 ? -10.912 2.971 8.218 1.00 93.25 93 GLY A CA 1
ATOM 756 C C . GLY A 1 93 ? -12.412 2.749 8.391 1.00 93.25 93 GLY A C 1
ATOM 757 O O . GLY A 1 93 ? -12.826 1.613 8.619 1.00 93.25 93 GLY A O 1
ATOM 758 N N . ASP A 1 94 ? -13.217 3.790 8.162 1.00 94.56 94 ASP A N 1
ATOM 759 C CA . ASP A 1 94 ? -14.684 3.747 8.177 1.00 94.56 94 ASP A CA 1
ATOM 760 C C . ASP A 1 94 ? -15.220 2.616 7.284 1.00 94.56 94 ASP A C 1
ATOM 762 O O . ASP A 1 94 ? -16.115 1.872 7.680 1.00 94.56 94 ASP A O 1
ATOM 766 N N . PHE A 1 95 ? -14.644 2.445 6.088 1.00 92.69 95 PHE A N 1
ATOM 767 C CA . PHE A 1 95 ? -15.047 1.400 5.142 1.00 92.69 95 PHE A CA 1
ATOM 768 C C . PHE A 1 95 ? -14.729 -0.020 5.638 1.00 92.69 95 PHE A C 1
ATOM 770 O O . PHE A 1 95 ? -15.516 -0.940 5.424 1.00 92.69 95 PHE A O 1
ATOM 777 N N . PHE A 1 96 ? -13.592 -0.211 6.313 1.00 93.00 96 PHE A N 1
ATOM 778 C CA . PHE A 1 96 ? -13.153 -1.515 6.829 1.00 93.00 96 PHE A CA 1
ATOM 779 C C . PHE A 1 96 ? -13.533 -1.771 8.297 1.00 93.00 96 PHE A C 1
ATOM 781 O O . PHE A 1 96 ? -13.130 -2.801 8.852 1.00 93.00 96 PHE A O 1
ATOM 788 N N . GLY A 1 97 ? -14.276 -0.853 8.926 1.00 94.44 97 GLY A N 1
ATOM 789 C CA . GLY A 1 97 ? -14.679 -0.929 10.331 1.00 94.44 97 GLY A CA 1
ATOM 790 C C . GLY A 1 97 ? -13.508 -0.852 11.318 1.00 94.44 97 GLY A C 1
ATOM 791 O O . GLY A 1 97 ? -13.544 -1.511 12.354 1.00 94.44 97 GLY A O 1
ATOM 792 N N . ILE A 1 98 ? -12.447 -0.109 10.986 1.00 95.25 98 ILE A N 1
ATOM 793 C CA . ILE A 1 98 ? -11.244 0.073 11.820 1.00 95.25 98 ILE A CA 1
ATOM 794 C C . ILE A 1 98 ? -10.877 1.557 11.929 1.00 95.25 98 ILE A C 1
ATOM 796 O O . ILE A 1 98 ? -11.348 2.376 11.149 1.00 95.25 98 ILE A O 1
ATOM 800 N N . THR A 1 99 ? -10.011 1.929 12.872 1.00 95.69 99 THR A N 1
ATOM 801 C CA . THR A 1 99 ? -9.581 3.333 13.000 1.00 95.69 99 THR A CA 1
ATOM 802 C C . THR A 1 99 ? -8.565 3.716 11.918 1.00 95.69 99 THR A C 1
ATOM 804 O O . THR A 1 99 ? -7.805 2.865 11.442 1.00 95.69 99 THR A O 1
ATOM 807 N N . GLY A 1 100 ? -8.440 5.006 11.580 1.00 90.69 100 GLY A N 1
ATOM 808 C CA . GLY A 1 100 ? -7.351 5.476 10.711 1.00 90.69 100 GLY A CA 1
ATOM 809 C C . GLY A 1 100 ? -5.947 5.180 11.270 1.00 90.69 100 GLY A C 1
ATOM 810 O O . GLY A 1 100 ? -4.979 5.021 10.514 1.00 90.69 100 GLY A O 1
ATOM 811 N N . GLY A 1 101 ? -5.828 5.044 12.596 1.00 92.69 101 GLY A N 1
ATOM 812 C CA . GLY A 1 101 ? -4.620 4.568 13.268 1.00 92.69 101 GLY A CA 1
ATOM 813 C C . GLY A 1 101 ? -4.301 3.104 12.957 1.00 92.69 101 GLY A C 1
ATOM 814 O O . GLY A 1 101 ? -3.147 2.776 12.683 1.00 92.69 101 GLY A O 1
ATOM 815 N N . ASP A 1 102 ? -5.308 2.234 12.932 1.00 94.50 102 ASP A N 1
ATOM 816 C CA . ASP A 1 102 ? -5.135 0.820 12.585 1.00 94.50 102 ASP A CA 1
ATOM 817 C C . ASP A 1 102 ? -4.869 0.632 11.092 1.00 94.50 102 ASP A C 1
ATOM 819 O O . ASP A 1 102 ? -3.988 -0.146 10.732 1.00 94.50 102 ASP A O 1
ATOM 823 N N . VAL A 1 103 ? -5.501 1.438 10.228 1.00 94.06 103 VAL A N 1
ATOM 824 C CA . VAL A 1 103 ? -5.151 1.513 8.798 1.00 94.06 103 VAL A CA 1
ATOM 825 C C . VAL A 1 103 ? -3.659 1.789 8.624 1.00 94.06 103 VAL A C 1
ATOM 827 O O . VAL A 1 103 ? -2.991 1.128 7.832 1.00 94.06 103 VAL A O 1
ATOM 830 N N . ARG A 1 104 ? -3.098 2.742 9.382 1.00 93.75 104 ARG A N 1
ATOM 831 C CA . ARG A 1 104 ? -1.658 3.026 9.331 1.00 93.75 104 ARG A CA 1
ATOM 832 C C . ARG A 1 104 ? -0.822 1.806 9.722 1.00 93.75 104 ARG A C 1
ATOM 834 O O . ARG A 1 104 ? 0.154 1.533 9.033 1.00 93.75 104 ARG A O 1
ATOM 841 N N . LYS A 1 105 ? -1.182 1.100 10.799 1.00 95.31 105 LYS A N 1
ATOM 842 C CA . LYS A 1 105 ? -0.445 -0.093 11.254 1.00 95.31 105 LYS A CA 1
ATOM 843 C C . LYS A 1 105 ? -0.458 -1.191 10.193 1.00 95.31 105 LYS A C 1
ATOM 845 O O . LYS A 1 105 ? 0.602 -1.717 9.879 1.00 95.31 105 LYS A O 1
ATOM 850 N N . VAL A 1 106 ? -1.626 -1.473 9.610 1.00 95.00 106 VAL A N 1
ATOM 851 C CA . VAL A 1 106 ? -1.779 -2.461 8.531 1.00 95.00 106 VAL A CA 1
ATOM 852 C C . VAL A 1 106 ? -0.927 -2.074 7.326 1.00 95.00 106 VAL A C 1
ATOM 854 O O . VAL A 1 106 ? -0.156 -2.885 6.833 1.00 95.00 106 VAL A O 1
ATOM 857 N N . VAL A 1 107 ? -0.990 -0.814 6.887 1.00 93.81 107 VAL A N 1
ATOM 858 C CA . VAL A 1 107 ? -0.205 -0.324 5.741 1.00 93.81 107 VAL A CA 1
ATOM 859 C C . VAL A 1 107 ? 1.299 -0.420 5.993 1.00 93.81 107 VAL A C 1
ATOM 861 O O . VAL A 1 107 ? 2.043 -0.849 5.114 1.00 93.81 107 VAL A O 1
ATOM 864 N N . ASP A 1 108 ? 1.761 0.014 7.166 1.00 94.44 108 ASP A N 1
ATOM 865 C CA . ASP A 1 108 ? 3.185 0.010 7.501 1.00 94.44 108 ASP A CA 1
ATOM 866 C C . ASP A 1 108 ? 3.707 -1.434 7.668 1.00 94.44 108 ASP A C 1
ATOM 868 O O . ASP A 1 108 ? 4.816 -1.728 7.218 1.00 94.44 108 ASP A O 1
ATOM 872 N N . GLY A 1 109 ? 2.894 -2.339 8.229 1.00 93.69 109 GLY A N 1
ATOM 873 C CA . GLY A 1 109 ? 3.182 -3.774 8.330 1.00 93.69 109 GLY A CA 1
ATOM 874 C C . GLY A 1 109 ? 3.229 -4.468 6.969 1.00 93.69 109 GLY A C 1
ATOM 875 O O . GLY A 1 109 ? 4.234 -5.088 6.640 1.00 93.69 109 GLY A O 1
ATOM 876 N N . ALA A 1 110 ? 2.211 -4.265 6.133 1.00 93.50 110 ALA A N 1
ATOM 877 C CA . ALA A 1 110 ? 2.127 -4.837 4.792 1.00 93.50 110 ALA A CA 1
ATOM 878 C C . ALA A 1 110 ? 3.297 -4.402 3.894 1.00 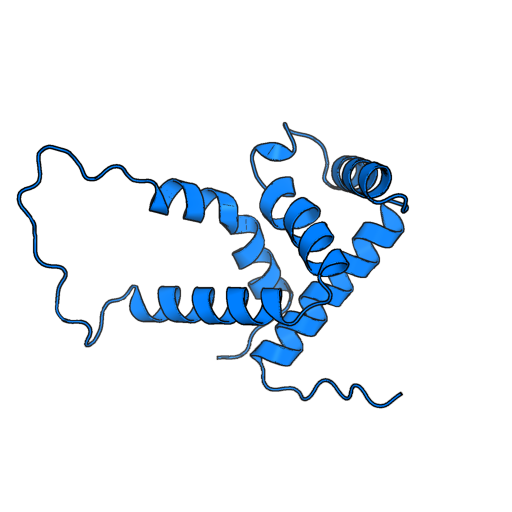93.50 110 ALA A C 1
ATOM 880 O O . ALA A 1 110 ? 3.892 -5.217 3.198 1.00 93.50 110 ALA A O 1
ATOM 881 N N . ILE A 1 111 ? 3.691 -3.122 3.933 1.00 93.38 111 ILE A N 1
ATOM 882 C CA . ILE A 1 111 ? 4.854 -2.638 3.167 1.00 93.38 111 ILE A CA 1
ATOM 883 C C . ILE A 1 111 ? 6.151 -3.277 3.663 1.00 93.38 111 ILE A C 1
ATOM 885 O O . ILE A 1 111 ? 7.049 -3.535 2.859 1.00 93.38 111 ILE A O 1
ATOM 889 N N . LYS A 1 112 ? 6.274 -3.499 4.975 1.00 92.25 112 LYS A N 1
ATOM 890 C CA . LYS A 1 112 ? 7.430 -4.186 5.544 1.00 92.25 112 LYS A CA 1
ATOM 891 C C . LYS A 1 112 ? 7.469 -5.645 5.090 1.00 92.25 112 LYS A C 1
ATOM 893 O O . LYS A 1 112 ? 8.486 -6.057 4.556 1.00 92.25 112 LYS A O 1
ATOM 898 N N . GLU A 1 113 ? 6.362 -6.368 5.205 1.00 90.12 113 GLU A N 1
ATOM 899 C CA . GLU A 1 113 ? 6.251 -7.768 4.785 1.00 90.12 113 GLU A CA 1
ATOM 900 C C . GLU A 1 113 ? 6.539 -7.944 3.287 1.00 90.12 113 GLU A C 1
ATOM 902 O O . GLU A 1 113 ? 7.322 -8.810 2.901 1.00 90.12 113 GLU A O 1
ATOM 907 N N . MET A 1 114 ? 6.011 -7.053 2.439 1.00 90.31 114 MET A N 1
ATOM 908 C CA . MET A 1 114 ? 6.367 -7.015 1.018 1.00 90.31 114 MET A CA 1
ATOM 909 C C . MET A 1 114 ? 7.867 -6.790 0.818 1.00 90.31 114 MET A C 1
ATOM 911 O O . MET A 1 114 ? 8.488 -7.451 -0.004 1.00 90.31 114 MET A O 1
ATOM 915 N N . CYS A 1 115 ? 8.463 -5.846 1.549 1.00 90.06 115 CYS A N 1
ATOM 916 C CA . CYS A 1 115 ? 9.889 -5.547 1.453 1.00 90.06 115 CYS A CA 1
ATOM 917 C C . CYS A 1 115 ? 10.758 -6.738 1.887 1.00 90.06 115 CYS A C 1
ATOM 919 O O . CYS A 1 115 ? 11.771 -7.012 1.245 1.00 90.06 115 CYS A O 1
ATOM 921 N N . ASP A 1 116 ? 10.364 -7.436 2.949 1.00 87.19 116 ASP A N 1
ATOM 922 C CA . ASP A 1 116 ? 11.056 -8.612 3.473 1.00 87.19 116 ASP A CA 1
ATOM 923 C C . ASP A 1 116 ? 10.967 -9.770 2.462 1.00 87.19 116 ASP A C 1
ATOM 925 O O . ASP A 1 116 ? 11.998 -10.318 2.064 1.00 87.19 116 ASP A O 1
ATOM 929 N N . SER A 1 117 ? 9.770 -10.038 1.927 1.00 86.25 117 SER A N 1
ATOM 930 C CA . SER A 1 117 ? 9.548 -11.041 0.877 1.00 86.25 117 SER A CA 1
ATOM 931 C C . SER A 1 117 ? 10.367 -10.761 -0.390 1.00 86.25 117 SER A C 1
ATOM 933 O O . SER A 1 117 ? 11.060 -11.648 -0.888 1.00 86.25 117 SER A O 1
ATOM 935 N N . LEU A 1 118 ? 10.365 -9.517 -0.880 1.00 85.12 118 LEU A N 1
ATOM 936 C CA . LEU A 1 118 ? 11.115 -9.108 -2.076 1.00 85.12 118 LEU A CA 1
ATOM 937 C C . LEU A 1 118 ? 12.634 -9.230 -1.917 1.00 85.12 118 LEU A C 1
ATOM 939 O O . LEU A 1 118 ? 13.354 -9.406 -2.898 1.00 85.12 118 LEU A O 1
ATOM 943 N N . ASN A 1 119 ? 13.132 -9.119 -0.686 1.00 85.50 119 ASN A N 1
ATOM 944 C CA . ASN A 1 119 ? 14.545 -9.292 -0.368 1.00 85.50 119 ASN A CA 1
ATOM 945 C C . ASN A 1 119 ? 14.918 -10.753 -0.065 1.00 85.50 119 ASN A C 1
ATOM 947 O O . ASN A 1 119 ? 16.074 -11.018 0.263 1.00 85.50 119 ASN A O 1
ATOM 951 N N . GLY A 1 120 ? 13.973 -11.695 -0.163 1.00 75.75 120 GLY A N 1
ATOM 952 C CA . GLY A 1 120 ? 14.205 -13.101 0.164 1.00 75.75 120 GLY A CA 1
ATOM 953 C C . GLY A 1 120 ? 14.420 -13.350 1.658 1.00 75.75 120 GLY A C 1
ATOM 954 O O . GLY A 1 120 ? 15.007 -14.366 2.027 1.00 75.75 120 GLY A O 1
ATOM 955 N N . VAL A 1 121 ? 13.973 -12.432 2.521 1.00 66.00 121 VAL A N 1
ATOM 956 C CA . VAL A 1 121 ? 13.931 -12.668 3.964 1.00 66.00 121 VAL A CA 1
ATOM 957 C C . VAL A 1 121 ? 12.779 -13.633 4.211 1.00 66.00 121 VAL A C 1
ATOM 959 O O . VAL A 1 121 ? 11.629 -13.327 3.893 1.00 66.00 121 VAL A O 1
ATOM 962 N N . ALA A 1 122 ? 13.086 -14.819 4.734 1.00 53.66 122 ALA A N 1
ATOM 963 C CA . ALA A 1 122 ? 12.058 -15.763 5.139 1.00 53.66 122 ALA A CA 1
ATOM 964 C C . ALA A 1 122 ? 11.176 -15.092 6.201 1.00 53.66 122 ALA A C 1
ATOM 966 O O . ALA A 1 122 ? 11.656 -14.712 7.270 1.00 53.66 122 ALA A O 1
ATOM 967 N N . VAL A 1 123 ? 9.894 -14.904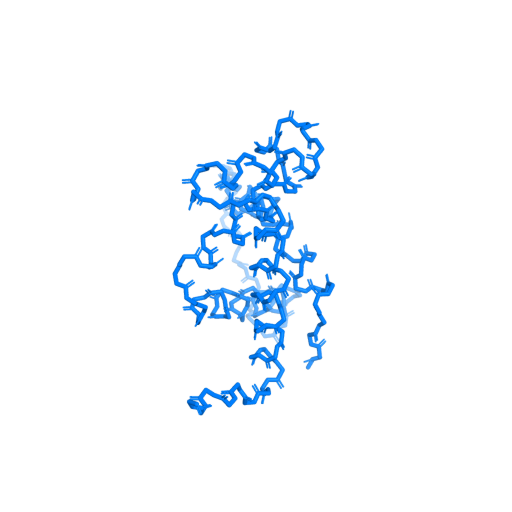 5.886 1.00 52.62 123 VAL A N 1
ATOM 968 C CA . VAL A 1 123 ? 8.899 -14.549 6.894 1.00 52.62 123 VAL A CA 1
ATOM 969 C C . VAL A 1 123 ? 8.673 -15.827 7.690 1.00 52.62 123 VAL A C 1
ATOM 971 O O . VAL A 1 123 ? 8.013 -16.750 7.208 1.00 52.62 123 VAL A O 1
ATOM 974 N N . ASP A 1 124 ? 9.296 -15.925 8.863 1.00 44.91 124 ASP A N 1
ATOM 975 C CA . ASP A 1 124 ? 9.057 -17.024 9.794 1.00 44.91 124 ASP A CA 1
ATOM 976 C C . ASP A 1 124 ? 7.612 -16.923 10.298 1.00 44.91 124 ASP A C 1
ATOM 978 O O . ASP A 1 124 ? 7.326 -16.346 11.343 1.00 44.91 124 ASP A O 1
ATOM 982 N N . ASN A 1 125 ? 6.678 -17.498 9.541 1.00 43.78 125 ASN A N 1
ATOM 983 C CA . ASN A 1 125 ? 5.290 -17.714 9.948 1.00 43.78 125 ASN A CA 1
ATOM 984 C C . ASN A 1 125 ? 5.190 -18.915 10.905 1.00 43.78 125 ASN A C 1
ATOM 986 O O . ASN A 1 125 ? 4.315 -19.768 10.752 1.00 43.78 125 ASN A O 1
ATOM 990 N N . ASN A 1 126 ? 6.110 -19.016 11.866 1.00 31.19 126 ASN A N 1
ATOM 991 C CA . ASN A 1 126 ? 5.995 -19.978 12.951 1.00 31.19 126 ASN A CA 1
ATOM 992 C C . ASN A 1 126 ? 5.202 -19.336 14.095 1.00 31.19 126 ASN A C 1
ATOM 994 O O . ASN A 1 126 ? 5.580 -18.288 14.613 1.00 31.19 126 ASN A O 1
ATOM 998 N N . ALA A 1 127 ? 4.079 -20.000 14.375 1.00 35.00 127 ALA A N 1
ATOM 999 C CA . ALA A 1 127 ? 3.018 -19.725 15.343 1.00 35.00 127 ALA A CA 1
ATOM 1000 C C . ALA A 1 127 ? 3.451 -19.169 16.708 1.00 35.00 127 ALA A C 1
ATOM 1002 O O . ALA A 1 127 ? 4.475 -19.635 17.255 1.00 35.00 127 ALA A O 1
#

Radius of gyration: 17.33 Å; Cα contacts (8 Å, |Δi|>4): 106; chains: 1; bounding box: 34×36×54 Å